Protein AF-A0ABD5YN37-F1 (afdb_monomer)

Radius of gyration: 19.0 Å; Cα contacts (8 Å, |Δi|>4): 15; chains: 1; bounding box: 40×31×48 Å

Foldseek 3Di:
DDPVVVVVVVVVVPDDDDDDDPVVQVPDPDDDPCLVVLVVPPPVSCVVVLVVDDDPDDDDDSDDCVCCPVVDDDPDDD

Sequence (78 aa):
MSNEEQELEARLADQEYFRPSPEFVGQANVSDPAIYDRFDDFPAGFEEYAELLDWDKRWDEVLDASNPRFMSGSSAGS

Solvent-accessible surface area (backbone atoms only — not comparable to full-atom values): 5470 Å² total; per-residue (Å²): 138,55,77,63,59,56,50,53,53,53,58,60,73,71,56,82,86,76,77,78,51,72,73,60,59,72,65,47,96,70,83,64,75,68,57,58,66,46,50,69,49,68,64,63,40,51,48,71,60,58,66,75,54,93,61,99,66,82,80,93,68,90,70,86,72,90,62,53,94,78,63,78,70,95,83,84,87,130

pLDDT: mean 75.37, std 12.61, range [39.84, 91.94]

Organism: NCBI:txid2934937

Mean predicted aligned error: 12.93 Å

Secondary structure (DSSP, 8-state):
--HHHHHHHHHHHT----PPPHHHHTT-S---TTHHHHHSSTTGGGHHHHTTS--SS--S-S---S-GGG--------

Structure (mmCIF, N/CA/C/O backbone):
data_AF-A0ABD5YN37-F1
#
_entry.id   AF-A0ABD5YN37-F1
#
loop_
_atom_site.group_PDB
_atom_site.id
_atom_site.type_symbol
_atom_site.label_atom_id
_atom_site.label_alt_id
_atom_site.label_comp_id
_atom_site.label_asym_id
_atom_site.label_entity_id
_atom_site.label_seq_id
_atom_site.pdbx_PDB_ins_code
_atom_site.Cartn_x
_atom_site.Cartn_y
_atom_site.Cartn_z
_atom_site.occupancy
_atom_site.B_iso_or_equiv
_atom_site.auth_seq_id
_atom_site.auth_comp_id
_atom_site.auth_asym_id
_atom_site.auth_atom_id
_atom_si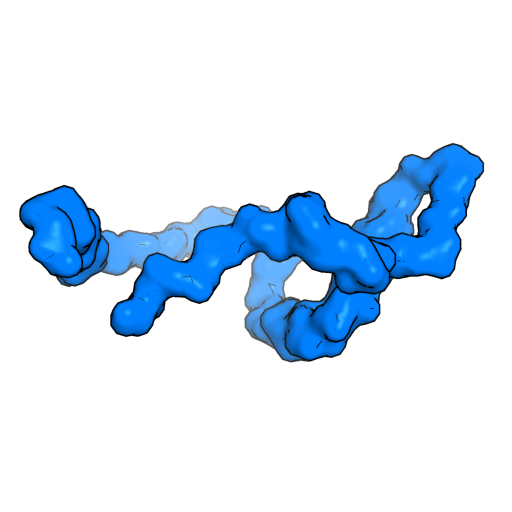te.pdbx_PDB_model_num
ATOM 1 N N . MET A 1 1 ? 16.011 14.000 19.664 1.00 50.31 1 MET A N 1
ATOM 2 C CA . MET A 1 1 ? 14.903 14.049 20.627 1.00 50.31 1 MET A CA 1
ATOM 3 C C . MET A 1 1 ? 14.434 15.491 20.754 1.00 50.31 1 MET A C 1
ATOM 5 O O . MET A 1 1 ? 14.788 16.180 21.710 1.00 50.31 1 MET A O 1
ATOM 9 N N . SER A 1 2 ? 13.731 15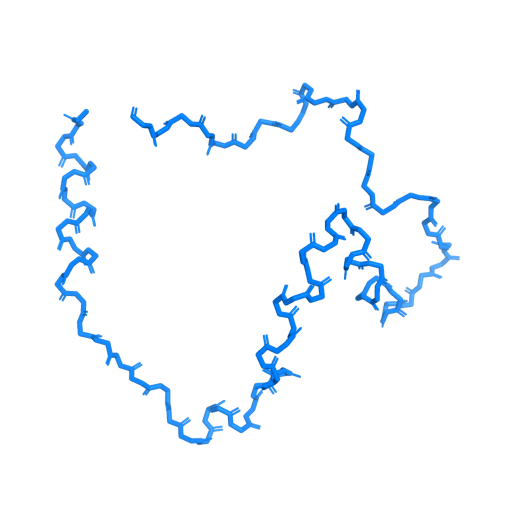.981 19.731 1.00 65.62 2 SER A N 1
ATOM 10 C CA . SER A 1 2 ? 13.019 17.259 19.810 1.00 65.62 2 SER A CA 1
ATOM 11 C C . SER A 1 2 ? 11.728 17.062 20.615 1.00 65.62 2 SER A C 1
ATOM 13 O O . SER A 1 2 ? 11.209 15.952 20.727 1.00 65.62 2 SER A O 1
ATOM 15 N N . ASN A 1 3 ? 11.208 18.140 21.194 1.00 68.81 3 ASN A N 1
ATOM 16 C CA . ASN A 1 3 ? 9.981 18.114 21.992 1.00 68.81 3 ASN A CA 1
ATOM 17 C C . ASN A 1 3 ? 8.742 17.695 21.165 1.00 68.81 3 ASN A C 1
ATOM 19 O O . ASN A 1 3 ? 7.747 17.256 21.727 1.00 68.81 3 ASN A O 1
ATOM 23 N N . GLU A 1 4 ? 8.814 17.805 19.835 1.00 71.25 4 GLU A N 1
ATOM 24 C CA . GLU A 1 4 ? 7.735 17.463 18.901 1.00 71.25 4 GLU A CA 1
ATOM 25 C C . GLU A 1 4 ? 7.660 15.950 18.657 1.00 71.25 4 GLU A C 1
ATOM 27 O O . GLU A 1 4 ? 6.569 15.387 18.626 1.00 71.25 4 GLU A O 1
ATOM 32 N N . GLU A 1 5 ? 8.811 15.273 18.547 1.00 68.31 5 GLU A N 1
ATOM 33 C CA . GLU A 1 5 ? 8.885 13.807 18.429 1.00 68.31 5 GLU A CA 1
ATOM 34 C C . GLU A 1 5 ? 8.269 13.131 19.664 1.00 68.31 5 GLU A C 1
ATOM 36 O O . GLU A 1 5 ? 7.483 12.194 19.538 1.00 68.31 5 GLU A O 1
ATOM 41 N N . GLN A 1 6 ? 8.550 13.668 20.857 1.00 66.75 6 GLN A N 1
ATOM 42 C CA . GLN A 1 6 ? 8.002 13.154 22.117 1.00 66.75 6 GLN A CA 1
ATOM 43 C C . GLN A 1 6 ? 6.482 13.346 22.229 1.00 66.75 6 GLN A C 1
ATOM 45 O O . GLN A 1 6 ? 5.787 12.489 22.774 1.00 66.75 6 GLN A O 1
ATOM 50 N N . GLU A 1 7 ? 5.950 14.449 21.701 1.00 66.25 7 GLU A N 1
ATOM 51 C CA . GLU A 1 7 ? 4.509 14.716 21.678 1.00 66.25 7 GLU A CA 1
ATOM 52 C C . GLU A 1 7 ? 3.777 13.807 20.671 1.00 66.25 7 GLU A C 1
ATOM 54 O O . GLU A 1 7 ? 2.703 13.277 20.968 1.00 66.25 7 GLU A O 1
ATOM 59 N N . LEU A 1 8 ? 4.383 13.571 19.500 1.00 66.44 8 LEU A N 1
ATOM 60 C CA . LEU A 1 8 ? 3.892 12.641 18.479 1.00 66.44 8 LEU A CA 1
ATOM 61 C C . LEU A 1 8 ? 3.822 11.198 18.996 1.00 66.44 8 LEU A C 1
ATOM 63 O O . LEU A 1 8 ? 2.788 10.548 18.832 1.00 66.44 8 LEU A O 1
ATOM 67 N N . GLU A 1 9 ? 4.883 10.712 19.645 1.00 65.06 9 GLU A N 1
ATOM 68 C CA . GLU A 1 9 ? 4.922 9.374 20.249 1.00 65.06 9 GLU A CA 1
ATOM 69 C C . GLU A 1 9 ? 3.881 9.217 21.367 1.00 65.06 9 GLU A C 1
ATOM 71 O O . GLU A 1 9 ? 3.144 8.227 21.392 1.00 65.06 9 GLU A O 1
ATOM 76 N N . ALA A 1 10 ? 3.751 10.214 22.250 1.00 65.81 10 ALA A N 1
ATOM 77 C CA . ALA A 1 10 ? 2.759 10.201 23.324 1.00 65.81 10 ALA A CA 1
ATOM 78 C C . ALA A 1 10 ? 1.317 10.147 22.785 1.00 65.81 10 ALA A C 1
ATOM 80 O O . ALA A 1 10 ? 0.487 9.401 23.304 1.00 65.81 10 ALA A O 1
ATOM 81 N N . ARG A 1 11 ? 1.023 10.872 21.695 1.00 61.19 11 ARG A N 1
ATOM 82 C CA . ARG A 1 11 ? -0.291 10.842 21.031 1.00 61.19 11 ARG A CA 1
ATOM 83 C C . ARG A 1 11 ? -0.560 9.532 20.286 1.00 61.19 11 ARG A C 1
ATOM 85 O O . ARG A 1 11 ? -1.717 9.218 20.020 1.00 61.19 11 ARG A O 1
ATOM 92 N N . LEU A 1 12 ? 0.470 8.785 19.892 1.00 62.34 12 LEU A N 1
ATOM 93 C CA . LEU A 1 12 ? 0.304 7.461 19.284 1.00 62.34 12 LEU A CA 1
ATOM 94 C C . LEU A 1 12 ? -0.051 6.402 20.336 1.00 62.34 12 LEU A C 1
ATOM 96 O O . LEU A 1 12 ? -0.882 5.538 20.071 1.00 62.34 12 LEU A O 1
ATOM 100 N N . ALA A 1 13 ? 0.557 6.489 21.522 1.00 64.50 13 ALA A N 1
ATOM 101 C CA . ALA A 1 13 ? 0.334 5.547 22.617 1.00 64.50 13 ALA A CA 1
ATOM 102 C C . ALA A 1 13 ? -1.071 5.651 23.242 1.00 64.50 13 ALA A C 1
ATOM 104 O O . ALA A 1 13 ? -1.588 4.651 23.733 1.00 64.50 13 ALA A O 1
ATOM 105 N N . ASP A 1 14 ? -1.688 6.837 23.204 1.00 63.34 14 ASP A N 1
ATOM 106 C CA . ASP A 1 14 ? -2.977 7.125 23.857 1.00 63.34 14 ASP A CA 1
ATOM 107 C C . ASP A 1 14 ? -4.195 7.005 22.913 1.00 63.34 14 ASP A C 1
ATOM 109 O O . ASP A 1 14 ? -5.293 7.471 23.217 1.00 63.34 14 ASP A O 1
ATOM 113 N N . GLN A 1 15 ? -4.023 6.401 21.730 1.00 66.38 15 GLN A N 1
ATOM 114 C CA . GLN A 1 15 ? -5.130 6.167 20.800 1.00 66.38 15 GLN A CA 1
ATOM 115 C C . GLN A 1 15 ? -5.851 4.855 21.115 1.00 66.38 15 GLN A C 1
ATOM 117 O O . GLN A 1 15 ? -5.297 3.763 20.988 1.00 66.38 15 GLN A O 1
ATOM 122 N N . GLU A 1 16 ? -7.127 4.964 21.483 1.00 73.06 16 GLU A N 1
ATOM 123 C CA . GLU A 1 16 ? -8.028 3.820 21.597 1.00 73.06 16 GLU A CA 1
ATOM 124 C C . GLU A 1 16 ? -8.162 3.126 20.229 1.00 73.06 16 GLU A C 1
ATOM 126 O O . GLU A 1 16 ? -8.492 3.748 19.216 1.00 73.06 16 GLU A O 1
ATOM 131 N N . TYR A 1 17 ? -7.873 1.823 20.183 1.00 73.75 17 TYR A N 1
ATOM 132 C CA . TYR A 1 17 ? -7.977 1.043 18.954 1.00 73.75 17 TYR A CA 1
ATOM 133 C C . TYR A 1 17 ? -9.448 0.759 18.633 1.00 73.75 17 TYR A C 1
ATOM 135 O O . TYR A 1 17 ? -10.070 -0.141 19.202 1.00 73.75 17 TYR A O 1
ATOM 143 N N . PHE A 1 18 ? -10.004 1.499 17.678 1.00 76.69 18 PHE A N 1
ATOM 144 C CA . PHE A 1 18 ? -11.347 1.247 17.165 1.00 76.69 18 PHE A CA 1
ATOM 145 C C . PHE A 1 18 ? -11.302 0.178 16.074 1.00 76.69 18 PHE A C 1
ATOM 147 O O . PHE A 1 18 ? -10.823 0.412 14.964 1.00 76.69 18 PHE A O 1
ATOM 154 N N . ARG A 1 19 ? -11.827 -1.015 16.376 1.00 77.38 19 ARG A N 1
ATOM 155 C CA . ARG A 1 19 ? -11.950 -2.077 15.372 1.00 77.38 19 ARG A CA 1
ATOM 156 C C . ARG A 1 19 ? -12.981 -1.666 14.310 1.00 77.38 19 ARG A C 1
ATOM 158 O O . ARG A 1 19 ? -14.076 -1.244 14.687 1.00 77.38 19 ARG A O 1
ATOM 165 N N . PRO A 1 20 ? -12.687 -1.818 13.006 1.00 79.88 20 PRO A N 1
ATOM 166 C CA . PRO A 1 20 ? -13.664 -1.532 11.960 1.00 79.88 20 PRO A CA 1
ATOM 167 C C . PRO A 1 20 ? -14.921 -2.398 12.115 1.00 79.88 20 PRO A C 1
ATOM 169 O O . PRO A 1 20 ? -14.846 -3.551 12.554 1.00 79.88 20 PRO A O 1
ATOM 172 N N . SER A 1 21 ? -16.082 -1.851 11.743 1.00 85.56 21 SER A N 1
ATOM 173 C CA . SER A 1 21 ? -17.340 -2.602 11.762 1.00 85.56 21 SER A CA 1
ATOM 174 C C . SER A 1 21 ? -17.315 -3.745 10.733 1.00 85.56 21 SER A C 1
ATOM 176 O O . SER A 1 21 ? -16.623 -3.642 9.717 1.00 85.56 21 SER A O 1
ATOM 178 N N . PRO A 1 22 ? -18.089 -4.828 10.930 1.00 83.56 22 PRO A N 1
ATOM 179 C CA . PRO A 1 22 ? -18.173 -5.910 9.947 1.00 83.56 22 PRO A CA 1
ATOM 180 C C . PRO A 1 22 ? -18.624 -5.442 8.556 1.00 83.56 22 PRO A C 1
ATOM 182 O O . PRO A 1 22 ? -18.114 -5.938 7.557 1.00 83.56 22 PRO A O 1
ATOM 185 N N . GLU A 1 23 ? -19.533 -4.462 8.485 1.00 85.06 23 GLU A N 1
ATOM 186 C CA . GLU A 1 23 ? -19.951 -3.845 7.217 1.00 85.06 23 GLU A CA 1
ATOM 187 C C . GLU A 1 23 ? -18.787 -3.149 6.505 1.00 85.06 23 GLU A C 1
ATOM 189 O O . GLU A 1 23 ? -18.643 -3.289 5.295 1.00 85.06 23 GLU A O 1
ATOM 194 N N . PHE A 1 24 ? -17.923 -2.454 7.251 1.00 81.25 24 PHE A N 1
ATOM 195 C CA . PHE A 1 24 ? -16.734 -1.811 6.696 1.00 81.25 24 PHE A CA 1
ATOM 196 C C . PHE A 1 24 ? -15.701 -2.840 6.217 1.00 81.25 24 PHE A C 1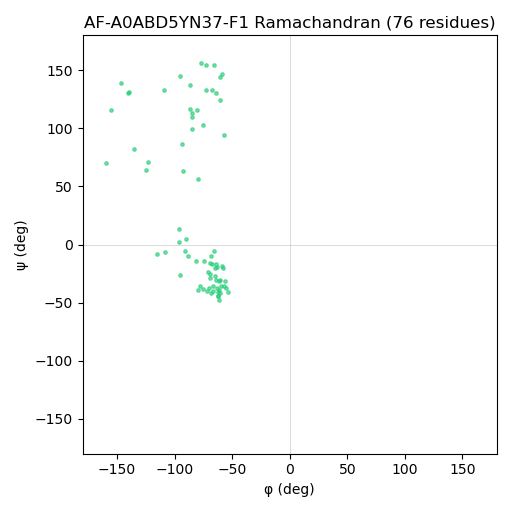
ATOM 198 O O . PHE A 1 24 ? -15.149 -2.706 5.130 1.00 81.25 24 PHE A O 1
ATOM 205 N N . VAL A 1 25 ? -15.479 -3.909 6.990 1.00 83.25 25 VAL A N 1
ATOM 206 C CA . VAL A 1 25 ? -14.576 -5.004 6.595 1.00 83.25 25 VAL A CA 1
ATOM 207 C C . VAL A 1 25 ? -15.086 -5.721 5.340 1.00 83.25 25 VAL A C 1
ATOM 209 O O . VAL A 1 25 ? -14.291 -6.070 4.473 1.00 83.25 25 VAL A O 1
ATOM 212 N N . GLY A 1 26 ? -16.404 -5.899 5.203 1.00 80.50 26 GLY A N 1
ATOM 213 C CA . GLY A 1 26 ? -17.022 -6.517 4.025 1.00 80.50 26 GLY A CA 1
ATOM 214 C C . GLY A 1 26 ? -16.842 -5.727 2.724 1.00 80.50 26 GLY A C 1
ATOM 215 O O . GLY A 1 26 ? -17.027 -6.290 1.649 1.00 80.50 26 GLY A O 1
ATOM 216 N N . GLN A 1 27 ? -16.466 -4.448 2.810 1.00 84.94 27 GLN A N 1
ATOM 217 C CA . GLN A 1 27 ? -16.154 -3.590 1.663 1.00 84.94 27 GLN A CA 1
ATOM 218 C C . GLN A 1 27 ? -14.653 -3.523 1.343 1.00 84.94 27 GLN A C 1
ATOM 220 O O . GLN A 1 27 ? -14.258 -2.791 0.437 1.00 84.94 27 GLN A O 1
ATOM 225 N N . ALA A 1 28 ? -13.799 -4.248 2.071 1.00 84.75 28 ALA A N 1
ATOM 226 C CA . ALA A 1 28 ? -12.369 -4.245 1.804 1.00 84.75 28 ALA A CA 1
ATOM 227 C C . ALA A 1 28 ? -12.073 -4.827 0.412 1.00 84.75 28 ALA A C 1
ATOM 229 O O . ALA A 1 28 ? -12.519 -5.924 0.081 1.00 84.75 28 ALA A O 1
ATOM 230 N N . ASN A 1 29 ? -11.269 -4.112 -0.382 1.00 82.44 29 ASN A N 1
ATOM 231 C CA . ASN A 1 29 ? -10.835 -4.579 -1.706 1.00 82.44 29 ASN A CA 1
ATOM 232 C C . ASN A 1 29 ? -10.038 -5.890 -1.625 1.00 82.44 29 ASN A C 1
ATOM 234 O O . ASN A 1 29 ? -10.086 -6.699 -2.547 1.00 82.44 29 ASN A O 1
ATOM 238 N N . VAL A 1 30 ? -9.318 -6.102 -0.519 1.00 81.00 30 VAL A N 1
ATOM 239 C CA . VAL A 1 30 ? -8.623 -7.351 -0.205 1.00 81.00 30 VAL A CA 1
ATOM 240 C C . VAL A 1 30 ? -8.793 -7.648 1.282 1.00 81.00 30 VAL A C 1
ATOM 242 O O . VAL A 1 30 ? -8.578 -6.775 2.121 1.00 81.00 30 VAL A O 1
ATOM 245 N N . SER A 1 31 ? -9.184 -8.879 1.604 1.00 80.56 31 SER A N 1
ATOM 246 C CA . SER A 1 31 ? -9.359 -9.379 2.975 1.00 80.56 31 SER A CA 1
ATOM 247 C C . SER A 1 31 ? -8.387 -10.505 3.340 1.00 80.56 31 SER A C 1
ATOM 249 O O . SER A 1 31 ? -8.326 -10.905 4.502 1.00 80.56 31 SER A O 1
ATOM 251 N N . ASP A 1 32 ? -7.627 -11.007 2.362 1.00 83.88 32 ASP A N 1
ATOM 252 C CA . ASP A 1 32 ? -6.627 -12.054 2.550 1.00 83.88 32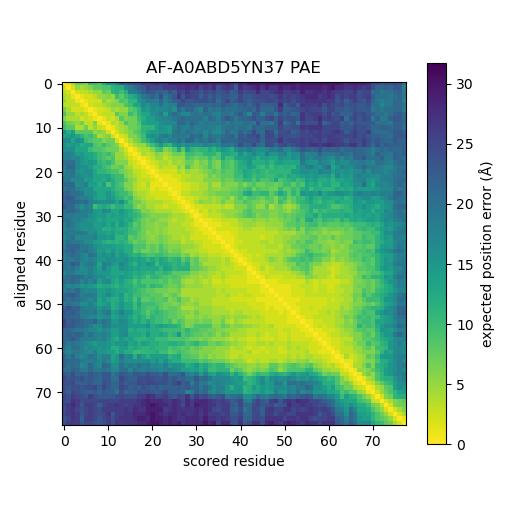 ASP A CA 1
ATOM 253 C C . ASP A 1 32 ? -5.316 -11.461 3.102 1.00 83.88 32 ASP A C 1
ATOM 255 O O . ASP A 1 32 ? -4.672 -10.676 2.399 1.00 83.88 32 ASP A O 1
ATOM 259 N N . PRO A 1 33 ? -4.890 -11.822 4.330 1.00 83.31 33 PRO A N 1
ATOM 260 C CA . PRO A 1 33 ? -3.641 -11.336 4.912 1.00 83.31 33 PRO A CA 1
ATOM 261 C C . PRO A 1 33 ? -2.389 -11.798 4.152 1.00 83.31 33 PRO A C 1
ATOM 263 O O . PRO A 1 33 ? -1.365 -11.128 4.251 1.00 83.31 33 PRO A O 1
ATOM 266 N N . ALA A 1 34 ? -2.463 -12.861 3.342 1.00 86.00 34 ALA A N 1
ATOM 267 C CA . ALA A 1 34 ? -1.350 -13.298 2.494 1.00 86.00 34 ALA A CA 1
ATOM 268 C C . ALA A 1 34 ? -0.994 -12.276 1.395 1.00 86.00 34 ALA A C 1
ATOM 270 O O . ALA A 1 34 ? -0.020 -12.445 0.665 1.00 86.00 34 ALA A O 1
ATOM 271 N N . ILE A 1 35 ? -1.771 -11.191 1.253 1.00 82.31 35 ILE A N 1
ATOM 272 C CA . ILE A 1 35 ? -1.382 -10.051 0.423 1.00 82.31 35 ILE A CA 1
ATOM 273 C C . ILE A 1 35 ? -0.021 -9.483 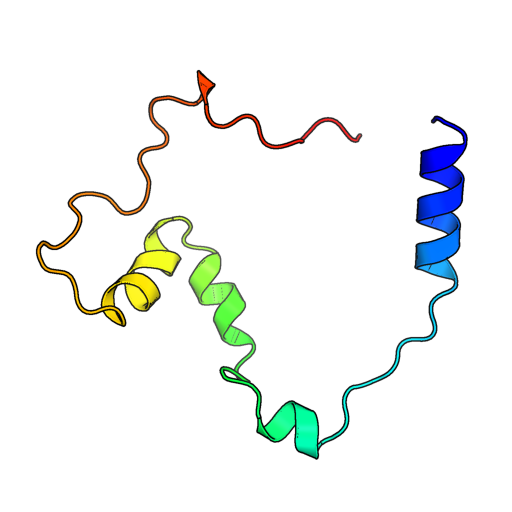0.828 1.00 82.31 35 ILE A C 1
ATOM 275 O O . ILE A 1 35 ? 0.747 -9.130 -0.056 1.00 82.31 35 ILE A O 1
ATOM 279 N N . TYR A 1 36 ? 0.305 -9.439 2.123 1.00 82.88 36 TYR A N 1
ATOM 280 C CA . TYR A 1 36 ? 1.582 -8.892 2.582 1.00 82.88 36 TYR A CA 1
ATOM 281 C C . TYR A 1 36 ? 2.765 -9.756 2.136 1.00 82.88 36 TYR A C 1
ATOM 283 O O . TYR A 1 36 ? 3.739 -9.211 1.628 1.00 82.88 36 TYR A O 1
ATOM 291 N N . ASP A 1 37 ? 2.621 -11.082 2.190 1.00 84.94 37 ASP A N 1
ATOM 292 C CA . ASP A 1 37 ? 3.646 -12.025 1.723 1.00 84.94 37 ASP A CA 1
ATOM 293 C C . ASP A 1 37 ? 3.937 -11.855 0.219 1.00 84.94 37 ASP A C 1
ATOM 295 O O . ASP A 1 37 ? 5.062 -12.045 -0.235 1.00 84.94 37 ASP A O 1
ATOM 299 N N . ARG A 1 38 ? 2.934 -11.453 -0.577 1.00 79.88 38 ARG A N 1
ATOM 300 C CA . ARG A 1 38 ? 3.116 -11.152 -2.010 1.00 79.88 38 ARG A CA 1
ATOM 301 C C . ARG A 1 38 ? 3.932 -9.882 -2.257 1.00 79.88 38 ARG A C 1
ATOM 303 O O . ARG A 1 38 ? 4.561 -9.766 -3.304 1.00 79.88 38 ARG A O 1
ATOM 310 N N . PHE A 1 39 ? 3.936 -8.945 -1.309 1.00 81.00 39 PHE A N 1
ATOM 311 C CA . PHE A 1 39 ? 4.722 -7.710 -1.381 1.00 81.00 39 PHE A CA 1
ATOM 312 C C . PHE A 1 39 ? 6.143 -7.848 -0.817 1.00 81.00 39 PHE A C 1
ATOM 314 O O . PHE A 1 39 ? 6.950 -6.944 -1.038 1.00 81.00 39 PHE A O 1
ATOM 321 N N . ASP A 1 40 ? 6.476 -8.960 -0.150 1.00 83.19 40 ASP A N 1
ATOM 322 C CA . ASP A 1 40 ? 7.848 -9.238 0.297 1.00 83.19 40 ASP A CA 1
ATOM 323 C C . ASP A 1 40 ? 8.818 -9.421 -0.882 1.00 83.19 40 ASP A C 1
ATOM 325 O O . ASP A 1 40 ? 10.006 -9.112 -0.757 1.00 83.19 40 ASP A O 1
ATOM 329 N N . ASP A 1 41 ? 8.327 -9.858 -2.049 1.00 80.88 41 ASP A N 1
ATOM 330 C CA . ASP A 1 41 ? 9.113 -9.937 -3.287 1.00 80.88 41 ASP A CA 1
ATOM 331 C C . ASP A 1 41 ? 9.228 -8.561 -3.961 1.00 80.88 41 ASP A C 1
ATOM 333 O O . ASP A 1 41 ? 8.799 -8.337 -5.092 1.00 80.88 41 ASP A O 1
ATOM 337 N N . PHE A 1 42 ? 9.738 -7.573 -3.229 1.00 78.62 42 PHE A N 1
ATOM 338 C CA . PHE A 1 42 ? 9.900 -6.219 -3.743 1.00 78.62 42 PHE A CA 1
ATOM 339 C C . PHE A 1 42 ? 11.052 -6.145 -4.764 1.00 78.62 42 PHE A C 1
ATOM 341 O O . PHE A 1 42 ? 12.160 -6.593 -4.459 1.00 78.62 42 PHE A O 1
ATOM 348 N N . PRO A 1 43 ? 10.871 -5.499 -5.937 1.00 81.00 43 PRO A N 1
ATOM 349 C CA . PRO A 1 43 ? 9.683 -4.768 -6.399 1.00 81.00 43 PRO A CA 1
ATOM 350 C C . PRO A 1 43 ? 8.671 -5.614 -7.196 1.00 81.00 43 PRO A C 1
ATOM 352 O O . PRO A 1 43 ? 7.606 -5.102 -7.534 1.00 81.00 43 PRO A O 1
ATOM 355 N N . ALA A 1 44 ? 8.980 -6.877 -7.502 1.00 82.81 44 ALA A N 1
ATOM 356 C CA . ALA A 1 44 ? 8.179 -7.760 -8.355 1.00 82.81 44 ALA A CA 1
ATOM 357 C C . ALA A 1 44 ? 6.722 -7.943 -7.887 1.00 82.81 44 ALA A C 1
ATOM 359 O O . ALA A 1 44 ? 5.823 -8.024 -8.721 1.00 82.81 44 ALA A O 1
ATOM 360 N N . GLY A 1 45 ? 6.449 -7.892 -6.580 1.00 81.62 45 GLY A N 1
ATOM 361 C CA . GLY A 1 45 ? 5.092 -7.945 -6.022 1.00 81.62 45 GLY A CA 1
ATOM 362 C C . GLY A 1 45 ? 4.146 -6.845 -6.529 1.00 81.62 45 GLY A C 1
ATOM 363 O O . GLY A 1 45 ? 2.928 -7.008 -6.487 1.00 81.62 45 GLY A O 1
ATOM 364 N N . PHE A 1 46 ? 4.676 -5.738 -7.065 1.00 84.50 46 PHE A N 1
ATOM 365 C CA . PHE A 1 46 ? 3.871 -4.683 -7.692 1.00 84.50 46 PHE A CA 1
ATOM 366 C C . PHE A 1 46 ? 3.474 -4.986 -9.144 1.00 84.50 46 PHE A C 1
ATOM 368 O O . PHE A 1 46 ? 2.571 -4.325 -9.661 1.00 84.50 46 PHE A O 1
ATOM 375 N N . GLU A 1 47 ? 4.098 -5.970 -9.802 1.00 87.38 47 GLU A N 1
ATOM 376 C CA . GLU A 1 47 ? 3.792 -6.314 -11.195 1.00 87.38 47 GLU A CA 1
ATOM 377 C C . GLU A 1 47 ? 2.337 -6.780 -11.348 1.00 87.38 47 GLU A C 1
ATOM 379 O O . GLU A 1 47 ? 1.631 -6.272 -12.216 1.00 87.38 47 GLU A O 1
ATOM 384 N N . GLU A 1 48 ? 1.855 -7.641 -10.440 1.00 84.75 48 GLU A N 1
ATOM 385 C CA . GLU A 1 48 ? 0.466 -8.141 -10.418 1.00 84.75 48 GLU A CA 1
ATOM 386 C C . GLU A 1 48 ? -0.552 -6.987 -10.429 1.00 84.75 48 GLU A C 1
ATOM 388 O O . GLU A 1 48 ? -1.553 -7.022 -11.141 1.00 84.75 48 GLU A O 1
ATOM 393 N N . TYR A 1 49 ? -0.279 -5.924 -9.670 1.00 85.12 49 TYR A N 1
ATOM 394 C CA . TYR A 1 49 ? -1.165 -4.764 -9.582 1.00 85.12 49 TYR A CA 1
ATOM 395 C C . TYR A 1 49 ? -1.043 -3.843 -10.790 1.00 85.12 49 TYR A C 1
ATOM 397 O O . TYR A 1 49 ? -2.042 -3.271 -11.226 1.00 85.12 49 TYR A O 1
ATOM 405 N N . ALA A 1 50 ? 0.161 -3.694 -11.342 1.00 86.38 50 ALA A N 1
ATOM 406 C CA . ALA A 1 50 ? 0.367 -2.920 -12.556 1.00 86.38 50 ALA A CA 1
ATOM 407 C C . ALA A 1 50 ? -0.368 -3.552 -13.753 1.00 86.38 50 ALA A C 1
ATOM 409 O O . ALA A 1 50 ? -0.859 -2.821 -14.614 1.00 86.38 50 ALA A O 1
ATOM 410 N N . GLU A 1 51 ? -0.535 -4.878 -13.781 1.00 87.62 51 GLU A N 1
ATOM 411 C CA . GLU A 1 51 ? -1.319 -5.584 -14.805 1.00 87.62 51 GLU A CA 1
ATOM 412 C C . GLU A 1 51 ? -2.836 -5.335 -14.727 1.00 87.62 51 GLU A C 1
ATOM 414 O O . GLU A 1 51 ? -3.538 -5.574 -15.708 1.00 87.62 51 GLU A O 1
ATOM 419 N N . LEU A 1 52 ? -3.360 -4.809 -13.611 1.00 89.19 52 LEU A N 1
ATOM 420 C CA . LEU A 1 52 ? -4.784 -4.458 -13.482 1.00 89.19 52 LEU A CA 1
ATOM 421 C C . LEU A 1 52 ? -5.168 -3.181 -14.245 1.00 89.19 52 LEU A C 1
ATOM 423 O O . LEU A 1 52 ? -6.355 -2.884 -14.396 1.00 89.19 52 LEU A O 1
ATOM 427 N N . LEU A 1 53 ? -4.182 -2.398 -14.678 1.00 88.88 53 LEU A N 1
ATOM 428 C CA . LEU A 1 53 ? -4.383 -1.130 -15.369 1.00 88.88 53 LEU A CA 1
ATOM 429 C C . LEU A 1 53 ? -4.328 -1.331 -16.891 1.00 88.88 53 LEU A C 1
ATOM 431 O O . LEU A 1 53 ? -3.548 -2.135 -17.400 1.00 88.88 53 LEU A O 1
ATOM 435 N N . ASP A 1 54 ? -5.142 -0.571 -17.626 1.00 89.19 54 ASP A N 1
ATOM 436 C CA . ASP A 1 54 ? -5.079 -0.527 -19.090 1.00 89.19 54 ASP A CA 1
ATOM 437 C C . ASP A 1 54 ? -4.009 0.485 -19.514 1.00 89.19 54 ASP A C 1
ATOM 439 O O . ASP A 1 54 ? -4.118 1.686 -19.242 1.00 89.19 54 ASP A O 1
ATOM 443 N N . TRP A 1 55 ? -2.939 -0.020 -20.124 1.00 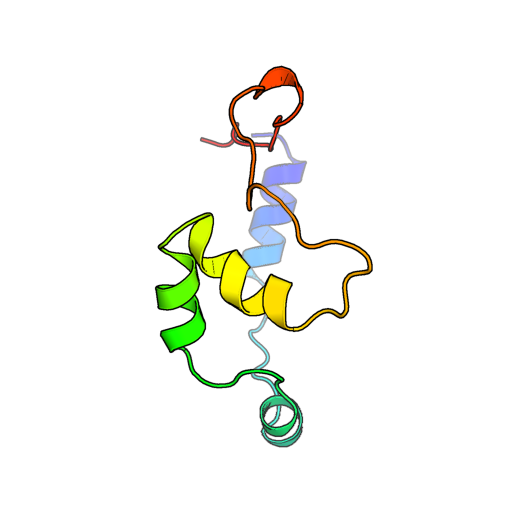91.94 55 TRP A N 1
ATOM 444 C CA . TRP A 1 55 ? -1.806 0.784 -20.559 1.00 91.94 55 TRP A CA 1
ATOM 445 C C . TRP A 1 55 ? -1.772 0.886 -22.079 1.00 91.94 55 TRP A C 1
ATOM 447 O O . TRP A 1 55 ? -1.769 -0.127 -22.773 1.00 91.94 55 TRP A O 1
ATOM 457 N N . ASP A 1 56 ? -1.591 2.105 -22.592 1.00 88.38 56 ASP A N 1
ATOM 458 C CA . ASP A 1 56 ? -1.302 2.346 -24.014 1.00 88.38 56 ASP A CA 1
ATOM 459 C C . ASP A 1 56 ? 0.005 1.650 -24.460 1.00 88.38 56 ASP A C 1
ATOM 461 O O . ASP A 1 56 ? 0.097 1.095 -25.555 1.00 88.38 56 ASP A O 1
ATOM 465 N N . LYS A 1 57 ? 1.001 1.594 -23.562 1.00 90.00 57 LYS A N 1
ATOM 466 C CA . LYS A 1 57 ? 2.225 0.795 -23.707 1.00 90.00 57 LYS A CA 1
ATOM 467 C C . LYS A 1 57 ? 2.608 0.169 -22.363 1.00 90.00 57 LYS A C 1
ATOM 469 O O . LYS A 1 57 ? 2.719 0.881 -21.368 1.00 90.00 57 LYS A O 1
ATOM 474 N N . ARG A 1 58 ? 2.874 -1.144 -22.351 1.00 90.00 58 ARG A N 1
ATOM 475 C CA . ARG A 1 58 ? 3.401 -1.860 -21.172 1.00 90.00 58 ARG A CA 1
ATOM 476 C C . ARG A 1 58 ? 4.766 -1.287 -20.755 1.00 90.00 58 ARG A C 1
ATOM 478 O O . ARG A 1 58 ? 5.555 -0.874 -21.608 1.00 90.00 58 ARG A O 1
ATOM 485 N N . TRP A 1 59 ? 5.018 -1.254 -19.449 1.00 88.25 59 TRP A N 1
ATOM 486 C CA . TRP A 1 59 ? 6.292 -0.829 -18.867 1.00 88.25 59 TRP A CA 1
ATOM 487 C C . TRP A 1 59 ? 7.385 -1.883 -19.096 1.00 88.25 59 TRP A C 1
ATOM 489 O O . TRP A 1 59 ? 7.096 -3.067 -19.263 1.00 88.25 59 TRP A O 1
ATOM 499 N N . ASP A 1 60 ? 8.641 -1.437 -19.113 1.00 87.12 60 ASP A N 1
ATOM 500 C CA . ASP A 1 60 ? 9.805 -2.291 -19.378 1.00 87.12 60 ASP A CA 1
ATOM 501 C C . ASP A 1 60 ? 10.466 -2.809 -18.073 1.00 87.12 60 ASP A C 1
ATOM 503 O O . ASP A 1 60 ? 11.054 -3.887 -18.067 1.00 87.12 60 ASP A O 1
ATOM 507 N N . GLU A 1 61 ? 10.334 -2.083 -16.954 1.00 86.88 61 GLU A N 1
ATOM 508 C CA . GLU A 1 61 ? 10.870 -2.443 -15.629 1.00 86.88 61 GLU A CA 1
ATOM 509 C C . GLU A 1 61 ? 9.923 -1.948 -14.521 1.00 86.88 61 GLU A C 1
ATOM 511 O O . GLU A 1 61 ? 9.375 -0.851 -14.630 1.00 86.88 61 GLU A O 1
ATOM 516 N N . VAL A 1 62 ? 9.697 -2.754 -13.473 1.00 85.88 62 VAL A N 1
ATOM 517 C CA . VAL A 1 62 ? 8.759 -2.419 -12.377 1.00 85.88 62 VAL A CA 1
ATOM 518 C C . VAL A 1 62 ? 9.297 -1.280 -11.499 1.00 85.88 62 VAL A C 1
ATOM 520 O O . VAL A 1 62 ? 8.536 -0.416 -11.067 1.00 85.88 62 VAL A O 1
ATOM 523 N N . LEU A 1 63 ? 10.609 -1.249 -11.251 1.00 84.06 63 LEU A N 1
ATOM 524 C CA . LEU A 1 63 ? 11.280 -0.182 -10.511 1.00 84.06 63 LEU A CA 1
ATOM 525 C C . LEU A 1 63 ? 12.760 -0.100 -10.899 1.00 84.06 63 LEU A C 1
ATOM 527 O O . LEU A 1 63 ? 13.526 -0.992 -10.551 1.00 84.06 63 LEU A O 1
ATOM 531 N N . ASP A 1 64 ? 13.177 1.012 -11.505 1.00 82.00 64 ASP A N 1
ATOM 532 C CA . ASP A 1 64 ? 14.598 1.315 -11.716 1.00 82.00 64 ASP A CA 1
ATOM 533 C C . ASP A 1 64 ? 15.195 1.995 -10.466 1.00 82.00 64 ASP A C 1
ATOM 5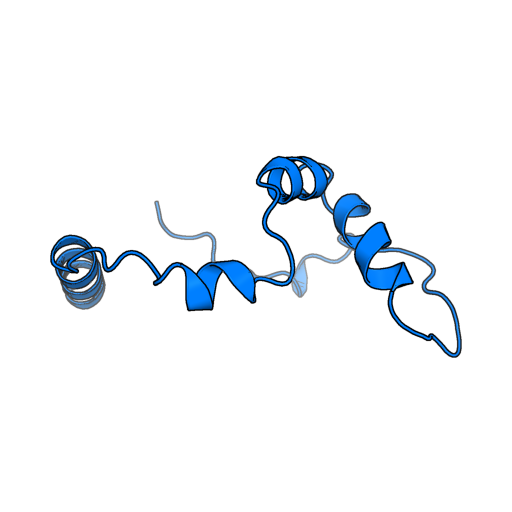35 O O . ASP A 1 64 ? 15.032 3.199 -10.238 1.00 82.00 64 ASP A O 1
ATOM 539 N N . ALA A 1 65 ? 15.895 1.214 -9.636 1.00 75.56 65 ALA A N 1
ATOM 540 C CA . ALA A 1 65 ? 16.601 1.696 -8.442 1.00 75.56 65 ALA A CA 1
ATOM 541 C C . ALA A 1 65 ? 18.063 2.111 -8.709 1.00 75.56 65 ALA A C 1
ATOM 543 O O . ALA A 1 65 ? 18.793 2.477 -7.784 1.00 75.56 65 ALA A O 1
ATOM 544 N N . SER A 1 66 ? 18.507 2.093 -9.969 1.00 76.31 66 SER A N 1
ATOM 545 C CA . SER A 1 66 ? 19.907 2.317 -10.360 1.00 76.31 66 SER A CA 1
ATOM 546 C C . SER A 1 66 ? 20.385 3.749 -10.100 1.00 76.31 66 SER A C 1
ATOM 548 O O . SER A 1 66 ? 21.587 4.023 -10.086 1.00 76.31 66 SER A O 1
ATOM 550 N N . ASN A 1 67 ? 19.453 4.685 -9.890 1.00 70.62 67 ASN A N 1
ATOM 551 C CA . ASN A 1 67 ? 19.737 6.097 -9.685 1.00 70.62 67 ASN A CA 1
ATOM 552 C C . ASN A 1 67 ? 19.168 6.642 -8.353 1.00 70.62 67 ASN A C 1
ATOM 554 O O . ASN A 1 67 ? 18.254 7.476 -8.347 1.00 70.62 67 ASN A O 1
ATOM 558 N N . PRO A 1 68 ? 19.752 6.246 -7.209 1.00 63.38 68 PRO A N 1
ATOM 559 C CA . PRO A 1 68 ? 19.218 6.530 -5.877 1.00 63.38 68 PRO A CA 1
ATOM 560 C C . PRO A 1 68 ? 19.265 8.011 -5.482 1.00 63.38 68 PRO A C 1
ATOM 562 O O . PRO A 1 68 ? 18.647 8.401 -4.498 1.00 63.38 68 PRO A O 1
ATOM 565 N N 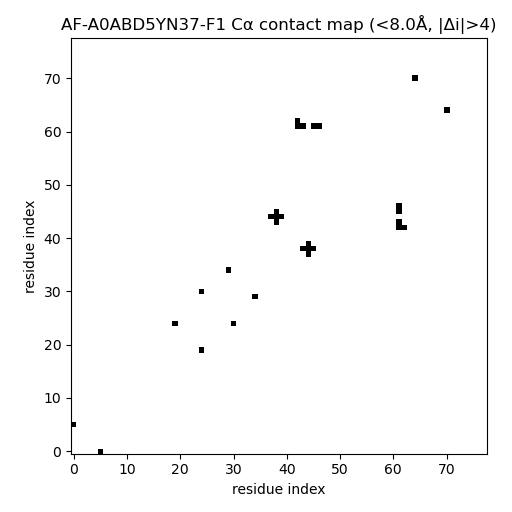. ARG A 1 69 ? 19.939 8.879 -6.255 1.00 61.66 69 ARG A N 1
ATOM 566 C CA . ARG A 1 69 ? 20.030 10.327 -5.977 1.00 61.66 69 ARG A CA 1
ATOM 567 C C . ARG A 1 69 ? 18.668 11.038 -5.918 1.00 61.66 69 ARG A C 1
ATOM 569 O O . ARG A 1 69 ? 18.589 12.139 -5.385 1.00 61.66 69 ARG A O 1
ATOM 576 N N . PHE A 1 70 ? 17.621 10.420 -6.469 1.00 61.06 70 PHE A N 1
ATOM 577 C CA . PHE A 1 70 ? 16.232 10.882 -6.364 1.00 61.06 70 PHE A CA 1
ATOM 578 C C . PHE A 1 70 ? 15.361 9.996 -5.452 1.00 61.06 70 PHE A C 1
ATOM 580 O O . PHE A 1 70 ? 14.236 10.377 -5.146 1.00 61.06 70 PHE A O 1
ATOM 587 N N . MET A 1 71 ?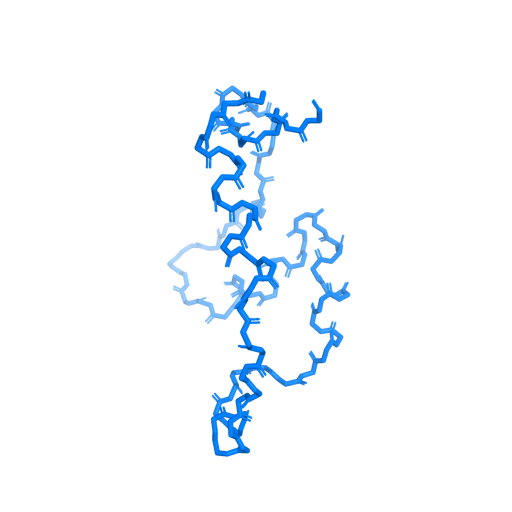 15.881 8.861 -4.970 1.00 54.28 71 MET A N 1
ATOM 588 C CA . MET A 1 71 ? 15.268 8.013 -3.941 1.00 54.28 71 MET A CA 1
ATOM 589 C C . MET A 1 71 ? 15.786 8.419 -2.553 1.00 54.28 71 MET A C 1
ATOM 591 O O . MET A 1 71 ? 16.455 7.654 -1.867 1.00 54.28 71 MET A O 1
ATOM 595 N N . SER A 1 72 ? 15.504 9.650 -2.127 1.00 48.00 72 SER A N 1
ATOM 596 C CA . SER A 1 72 ? 15.689 10.047 -0.726 1.00 48.00 72 SER A CA 1
ATOM 597 C C . SER A 1 72 ? 14.372 9.842 0.017 1.00 48.00 72 SER A C 1
ATOM 599 O O . SER A 1 72 ? 13.565 10.764 0.122 1.00 48.00 72 SER A O 1
ATOM 601 N N . GLY A 1 73 ? 14.148 8.624 0.511 1.00 53.41 73 GLY A N 1
ATOM 602 C CA . GLY A 1 73 ? 13.154 8.344 1.545 1.00 53.41 73 GLY A CA 1
ATOM 603 C C . GLY A 1 73 ? 13.769 8.563 2.927 1.00 53.41 73 GLY A C 1
ATOM 604 O O . GLY A 1 73 ? 14.912 8.187 3.170 1.00 53.41 73 GLY A O 1
ATOM 605 N N . SER A 1 74 ? 13.031 9.201 3.826 1.00 54.81 74 SER A N 1
ATOM 606 C CA . SER A 1 74 ? 13.404 9.447 5.217 1.00 54.81 74 SER A CA 1
ATOM 607 C C . SER A 1 74 ? 13.721 8.136 5.954 1.00 54.81 74 SER A C 1
ATOM 609 O O . SER A 1 74 ? 12.831 7.494 6.497 1.00 54.81 74 SER A O 1
ATOM 611 N N . SER A 1 75 ? 14.991 7.737 6.002 1.00 51.81 75 SER A N 1
ATOM 612 C CA . SER A 1 75 ? 15.493 6.705 6.916 1.00 51.81 75 SER A CA 1
ATOM 613 C C . SER A 1 75 ? 16.650 7.278 7.736 1.00 51.81 75 SER A C 1
ATOM 615 O O . SER A 1 75 ? 17.804 6.878 7.606 1.00 51.81 75 SER A O 1
ATOM 617 N N . ALA A 1 76 ? 16.347 8.286 8.549 1.00 42.84 76 ALA A N 1
ATOM 618 C CA . ALA A 1 76 ? 17.229 8.764 9.606 1.00 42.84 76 ALA A CA 1
ATOM 619 C C . ALA A 1 76 ? 16.369 8.974 10.855 1.00 42.84 76 ALA A C 1
ATOM 621 O O . ALA A 1 76 ? 15.872 10.063 11.115 1.00 42.84 76 ALA A O 1
ATOM 622 N N . GLY A 1 77 ? 16.137 7.872 11.557 1.00 49.53 77 GLY A N 1
ATOM 623 C CA . GLY A 1 77 ? 15.385 7.793 12.802 1.00 49.53 77 GLY A CA 1
ATOM 624 C C . GLY A 1 77 ? 15.782 6.509 13.521 1.00 49.53 77 GLY A C 1
ATOM 625 O O . GLY A 1 77 ? 15.043 5.530 13.524 1.00 49.53 77 GLY A O 1
ATOM 626 N N . SER A 1 78 ? 17.014 6.485 14.024 1.00 39.84 78 SER A N 1
ATOM 627 C CA . SER A 1 78 ? 17.488 5.594 15.088 1.00 39.84 78 SER A CA 1
ATOM 628 C C . SER A 1 78 ? 18.217 6.445 16.111 1.00 39.84 78 SER A C 1
ATOM 630 O O . SER A 1 78 ? 18.873 7.422 15.677 1.00 39.84 78 SER A O 1
#